Protein 7DGW (pdb70)

Foldseek 3Di:
DDPLVVLLVVLLVLLVVQCVVCVPQVLLVLLSVLLVVLSVLCVVPVDPVLSVLSSQLSVLSNCCVVVVVSVSSVVSNVSSVVSVVVSVVVVVPD

Nearest PDB structures (foldseek):
  7dgw-assembly1_A  TM=1.011E+00  e=2.063E-12  Escherichia coli 'BL21-Gold(DE3)pLysS AG'
  5cwf-assembly3_C  TM=6.884E-01  e=2.438E-01  synthetic construct
  5cwf-assembly4_D  TM=6.836E-01  e=9.132E-01  synthetic construct
  2qgs-assembly1_A  TM=3.970E-01  e=4.064E+00  Staphylococcus epidermidis ATCC 12228

Structure (mmCIF, N/CA/C/O backbone):
data_7DGW
#
_entry.id   7DGW
#
_cell.length_a   46.526
_cell.length_b   53.801
_cell.length_c   30.549
_cell.angle_alpha   90.000
_cell.angle_beta   90.000
_cell.angle_gamma   90.000
#
_symmetry.space_group_name_H-M   'P 21 21 2'
#
loop_
_entity.id
_entity.type
_entity.pdbx_description
1 polymer 'de novo designed protein H4A2S'
2 non-polymer '4-(2-HYDROXYETHYL)-1-PIPERAZINE ETHANESULFONIC ACID'
3 water water
#
loop_
_atom_site.group_PDB
_atom_site.id
_atom_site.type_symbol
_atom_site.label_atom_id
_atom_site.label_alt_id
_atom_site.label_comp_id
_atom_site.label_asym_id
_atom_site.label_entity_id
_atom_site.label_seq_id
_atom_site.pdbx_PDB_ins_code
_atom_site.Cartn_x
_atom_site.Cartn_y
_atom_site.Cartn_z
_atom_site.occupancy
_atom_site.B_iso_or_equiv
_atom_site.auth_seq_id
_atom_site.auth_comp_id
_atom_site.auth_asym_id
_atom_site.auth_atom_id
_atom_site.pdbx_PDB_model_num
ATOM 1 N N . GLY A 1 2 ? 37.273 23.218 38.258 1.00 42.18 2 GLY A N 1
ATOM 2 C CA . GLY A 1 2 ? 37.697 24.517 37.703 1.00 40.21 2 GLY A CA 1
ATOM 3 C C . GLY A 1 2 ? 36.859 24.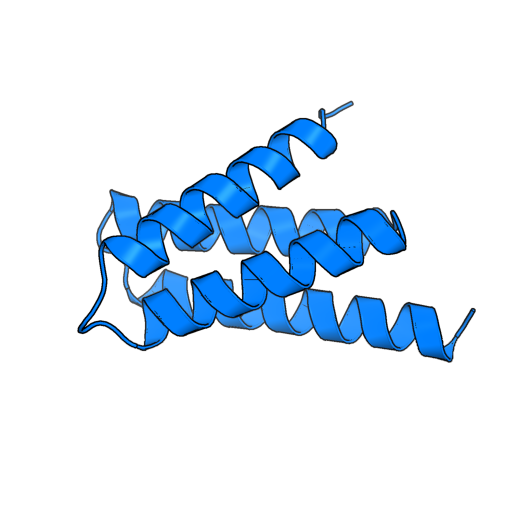883 36.502 1.00 51.49 2 GLY A C 1
ATOM 4 O O . GLY A 1 2 ? 36.722 26.083 36.194 1.00 60.69 2 GLY A O 1
ATOM 5 N N . GLU A 1 3 ? 36.409 23.857 35.794 1.00 47.45 3 GLU A N 1
ATOM 6 C CA . GLU A 1 3 ? 35.423 24.085 34.725 1.00 44.26 3 GLU A CA 1
ATOM 7 C C . GLU A 1 3 ? 34.175 23.378 35.237 1.00 42.79 3 GLU A C 1
ATOM 8 O O . GLU A 1 3 ? 34.254 22.340 35.918 1.00 46.57 3 GLU A O 1
ATOM 14 N N . ASP A 1 4 ? 33.094 24.079 35.048 1.00 38.61 4 ASP A N 1
ATOM 15 C CA . ASP A 1 4 ? 31.751 23.593 35.345 1.00 26.00 4 ASP A CA 1
ATOM 16 C C . ASP A 1 4 ? 31.492 22.432 34.388 1.00 23.58 4 ASP A C 1
ATOM 17 O O . ASP A 1 4 ? 30.952 22.634 33.328 1.00 19.44 4 ASP A O 1
ATOM 22 N N . TYR A 1 5 ? 31.943 21.259 34.772 1.00 18.81 5 TYR A N 1
ATOM 23 C CA . TYR A 1 5 ? 31.706 20.055 33.982 1.00 20.29 5 TYR A CA 1
ATOM 24 C C . TYR A 1 5 ? 30.218 19.789 33.810 1.00 17.61 5 TYR A C 1
ATOM 25 O O . TYR A 1 5 ? 29.781 19.345 32.744 1.00 17.90 5 TYR A O 1
ATOM 34 N N . LEU A 1 6 ? 29.422 20.038 34.847 1.00 17.95 6 LEU A N 1
ATOM 35 C CA . LEU A 1 6 ? 27.982 19.833 34.709 1.00 19.38 6 LEU A CA 1
ATOM 36 C C . LEU A 1 6 ? 27.396 20.751 33.642 1.00 19.53 6 LEU A C 1
ATOM 37 O O . LEU A 1 6 ? 26.523 20.338 32.870 1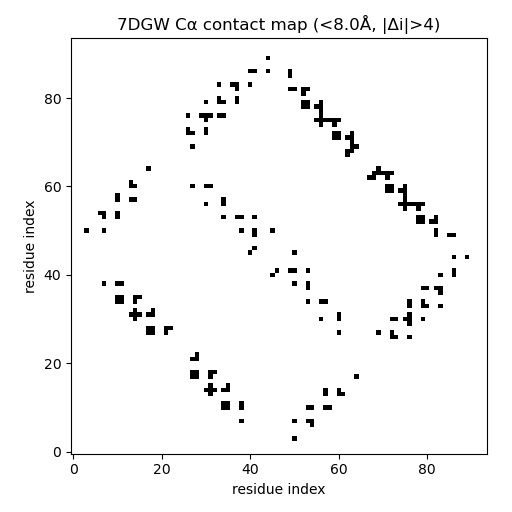.00 19.14 6 LEU A O 1
ATOM 42 N N . LYS A 1 7 ? 27.888 21.992 33.565 1.00 17.80 7 LYS A N 1
ATOM 43 C CA . LYS A 1 7 ? 27.466 22.894 32.493 1.00 19.47 7 LYS A CA 1
ATOM 44 C C . LYS A 1 7 ? 27.879 22.355 31.128 1.00 18.98 7 LYS A C 1
ATOM 45 O O . LYS A 1 7 ? 27.103 22.406 30.165 1.00 20.06 7 LYS A O 1
ATOM 51 N N . LEU A 1 8 ? 29.101 21.832 31.022 1.00 18.76 8 LEU A N 1
ATOM 52 C CA . LEU A 1 8 ? 29.567 21.316 29.738 1.00 16.52 8 LEU A CA 1
ATOM 53 C C . LEU A 1 8 ? 28.757 20.102 29.304 1.00 17.18 8 LEU A C 1
ATOM 54 O O . LEU A 1 8 ? 28.475 19.929 28.112 1.00 16.69 8 LEU A O 1
ATOM 59 N N . LEU A 1 9 ? 28.360 19.255 30.262 1.00 15.29 9 LEU A N 1
ATOM 60 C CA . LEU A 1 9 ? 27.558 18.086 29.924 1.00 16.08 9 LEU A CA 1
ATOM 61 C C . LEU A 1 9 ? 26.151 18.494 29.505 1.00 17.58 9 LEU A C 1
ATOM 62 O O . LEU A 1 9 ? 25.576 17.901 28.581 1.00 17.14 9 LEU A O 1
ATOM 67 N N . GLU A 1 10 ? 25.590 19.520 30.155 1.00 16.33 10 GLU A N 1
ATOM 68 C CA . GLU A 1 10 ? 24.309 20.064 29.725 1.00 17.46 10 GLU A CA 1
ATOM 69 C C . GLU A 1 10 ? 24.392 20.568 28.292 1.00 16.72 10 GLU A C 1
ATOM 70 O O . GLU A 1 10 ? 23.490 20.320 27.485 1.00 18.61 10 GLU A O 1
ATOM 76 N N . GLU A 1 11 ? 25.474 21.264 27.954 1.00 17.66 11 GLU A N 1
ATOM 77 C CA . GLU A 1 11 ? 25.636 21.732 26.582 1.00 19.53 11 GLU A CA 1
ATOM 78 C C . GLU A 1 11 ? 25.891 20.582 25.618 1.00 17.34 11 GLU A C 1
ATOM 79 O O . GLU A 1 11 ? 25.559 20.694 24.431 1.00 18.51 11 GLU A O 1
ATOM 85 N N . ALA A 1 12 ? 26.506 19.491 26.083 1.00 17.81 12 ALA A N 1
ATOM 86 C CA . ALA A 1 12 ? 26.700 18.325 25.224 1.00 16.61 12 ALA A CA 1
ATOM 87 C C . ALA A 1 12 ? 25.363 17.708 24.834 1.00 18.74 12 ALA A C 1
ATOM 88 O O . ALA A 1 12 ? 25.142 17.353 23.670 1.00 16.81 12 ALA A O 1
ATOM 90 N N . LEU A 1 13 ? 24.456 17.569 25.797 1.00 17.68 13 LEU A N 1
ATOM 91 C CA . LEU A 1 13 ? 23.109 17.118 25.474 1.00 18.59 13 LEU A CA 1
ATOM 92 C C . LEU A 1 13 ? 22.430 18.090 24.522 1.00 17.37 13 LEU A C 1
ATOM 93 O O . LEU A 1 13 ? 21.725 17.670 23.596 1.00 18.02 13 LEU A O 1
ATOM 98 N N . LYS A 1 14 ? 22.650 19.393 24.715 1.00 16.81 14 LYS A N 1
ATOM 99 C CA . LYS A 1 14 ? 21.973 20.394 23.896 1.00 19.16 14 LYS A CA 1
ATOM 100 C C . LYS A 1 14 ? 22.390 20.285 22.437 1.00 16.79 14 LYS A C 1
ATOM 101 O O . LYS A 1 14 ? 21.540 20.251 21.538 1.00 17.65 14 LYS A O 1
ATOM 103 N N . ILE A 1 15 ? 23.692 20.218 22.174 1.00 18.55 15 ILE A N 1
ATOM 104 C CA . ILE A 1 15 ? 24.130 20.115 20.783 1.00 17.68 15 ILE A CA 1
ATOM 105 C C . ILE A 1 15 ? 23.714 18.781 20.182 1.00 18.83 15 ILE A C 1
ATOM 106 O O . ILE A 1 15 ? 23.301 18.717 19.018 1.00 17.06 15 ILE A O 1
ATOM 111 N N . ALA A 1 16 ? 23.779 17.705 20.963 1.00 16.08 16 ALA A N 1
ATOM 112 C CA . ALA A 1 16 ? 23.439 16.390 20.436 1.00 16.32 16 ALA A CA 1
ATOM 113 C C . ALA A 1 16 ? 21.974 16.327 20.040 1.00 17.40 16 ALA A C 1
ATOM 114 O O . ALA A 1 16 ? 21.633 15.834 18.957 1.00 16.84 16 ALA A O 1
ATOM 116 N N . ARG A 1 17 ? 21.091 16.834 20.898 1.00 17.93 17 ARG A N 1
ATOM 117 C CA . ARG A 1 17 ? 19.673 16.792 20.578 1.00 19.74 17 ARG A CA 1
ATOM 118 C C . ARG A 1 17 ? 19.320 17.751 19.449 1.00 16.75 17 ARG A C 1
ATOM 119 O O . ARG A 1 17 ? 18.436 17.448 18.638 1.00 19.54 17 ARG A O 1
ATOM 127 N N . GLU A 1 18 ? 20.010 18.891 19.357 1.00 17.39 18 GLU A N 1
ATOM 128 C CA . GLU A 1 18 ? 19.816 19.767 18.204 1.00 21.22 18 GLU A CA 1
ATOM 129 C C . GLU A 1 18 ? 20.222 19.072 16.910 1.00 17.57 18 GLU A C 1
ATOM 130 O O . GLU A 1 18 ? 19.502 19.143 15.906 1.00 16.79 18 GLU A O 1
ATOM 136 N N . VAL A 1 19 ? 21.357 18.375 16.920 1.00 16.47 19 VAL A N 1
ATOM 137 C CA . VAL A 1 19 ? 21.822 17.686 15.721 1.00 15.05 19 VAL A CA 1
ATOM 138 C C . VAL A 1 19 ? 20.846 16.592 15.318 1.00 16.90 19 VAL A C 1
ATOM 139 O O . VAL A 1 19 ? 20.525 16.440 14.139 1.00 16.67 19 VAL A O 1
ATOM 143 N N . LEU A 1 20 ? 20.326 15.835 16.288 1.00 15.80 20 LEU A N 1
ATOM 144 C CA . LEU A 1 20 ? 19.371 14.788 15.959 1.00 19.13 20 LEU A CA 1
ATOM 145 C C . LEU A 1 20 ? 18.192 15.370 15.213 1.00 21.64 20 LEU A C 1
ATOM 146 O O . LEU A 1 20 ? 17.718 14.794 14.225 1.00 26.51 20 LEU A O 1
ATOM 151 N N . GLU A 1 21 ? 17.723 16.520 15.647 1.00 17.92 21 GLU A N 1
ATOM 152 C CA . GLU A 1 21 ? 16.539 17.142 15.015 1.00 21.12 21 GLU A CA 1
ATOM 153 C C . GLU A 1 21 ? 16.896 17.797 13.676 1.00 17.35 21 GLU A C 1
ATOM 154 O O . GLU A 1 21 ? 16.082 17.750 12.779 1.00 20.31 21 GLU A O 1
ATOM 156 N N . ASN A 1 22 ? 18.107 18.324 13.541 1.00 17.26 22 ASN A N 1
ATOM 157 C CA . ASN A 1 22 ? 18.470 19.122 12.345 1.00 18.32 22 ASN A CA 1
ATOM 158 C C . ASN A 1 22 ? 19.143 18.318 11.233 1.00 16.27 22 ASN A C 1
ATOM 159 O O . ASN A 1 22 ? 19.261 18.856 10.155 1.00 17.92 22 ASN A O 1
ATOM 164 N N . TYR A 1 23 ? 19.496 17.053 11.455 1.00 14.30 23 TYR A N 1
ATOM 165 C CA . TYR A 1 23 ? 20.215 16.270 10.415 1.00 13.23 23 TYR A CA 1
ATOM 166 C C . TYR A 1 23 ? 19.508 14.954 10.129 1.00 14.78 23 TYR A C 1
ATOM 167 O O . TYR A 1 23 ? 20.119 13.920 10.199 1.00 15.21 23 TYR A O 1
ATOM 176 N N . PRO A 1 24 ? 18.230 14.967 9.684 1.00 14.36 24 PRO A N 1
ATOM 177 C CA . PRO A 1 24 ? 17.510 13.741 9.425 1.00 14.66 24 PRO A CA 1
ATOM 178 C C . PRO A 1 24 ? 18.095 12.861 8.307 1.00 16.86 24 PRO A C 1
ATOM 179 O O . PRO A 1 24 ? 17.875 11.703 8.352 1.00 18.46 24 PRO A O 1
ATOM 183 N N . LEU A 1 25 ? 18.815 13.463 7.357 1.00 15.05 25 LEU A N 1
ATOM 184 C CA . LEU A 1 25 ? 19.376 12.697 6.221 1.00 14.94 25 LEU A CA 1
ATOM 185 C C . LEU A 1 25 ? 20.905 12.635 6.303 1.00 16.13 25 LEU A C 1
ATOM 186 O O . LEU A 1 25 ? 21.510 12.372 5.306 1.00 16.73 25 LEU A O 1
ATOM 191 N N . THR A 1 26 ? 21.480 12.841 7.485 1.00 15.54 26 THR A N 1
ATOM 192 C CA . THR A 1 26 ? 22.957 12.762 7.623 1.00 15.94 26 THR A CA 1
ATOM 193 C C . THR A 1 26 ? 23.297 11.762 8.730 1.00 13.93 26 THR A C 1
ATOM 194 O O . THR A 1 26 ? 23.543 12.189 9.850 1.00 14.28 26 THR A O 1
ATOM 198 N N . PRO A 1 27 ? 23.305 10.456 8.435 1.00 13.88 27 PRO A N 1
ATOM 199 C CA . PRO A 1 27 ? 23.532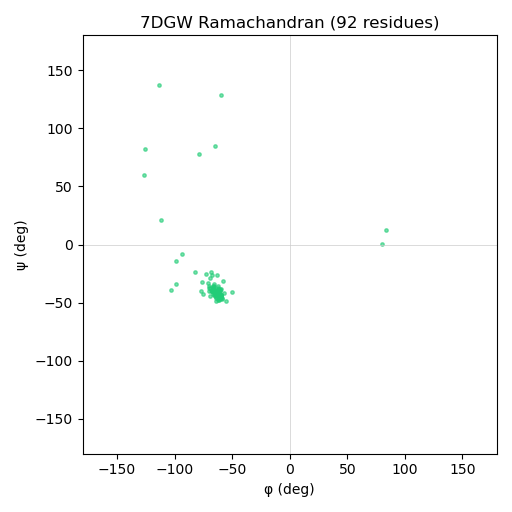 9.436 9.442 1.00 17.67 27 PRO A CA 1
ATOM 200 C C . PRO A 1 27 ? 24.750 9.599 10.354 1.00 15.39 27 PRO A C 1
ATOM 201 O O . PRO A 1 27 ? 24.600 9.381 11.511 1.00 15.71 27 PRO A O 1
ATOM 205 N N . VAL A 1 28 ? 25.890 10.014 9.825 1.00 14.52 28 VAL A N 1
ATOM 206 C CA . VAL A 1 28 ? 27.086 10.158 10.704 1.00 13.85 28 VAL A CA 1
ATOM 207 C C . VAL A 1 28 ? 26.836 11.212 11.793 1.00 14.23 28 VAL A C 1
ATOM 208 O O . VAL A 1 28 ? 27.278 11.009 12.899 1.00 14.05 28 VAL A O 1
ATOM 212 N N . MET A 1 29 ? 26.139 12.295 11.483 1.00 15.28 29 MET A N 1
ATOM 213 C CA . MET A 1 29 ? 25.831 13.329 12.495 1.00 15.80 29 MET A CA 1
ATOM 214 C C . MET A 1 29 ? 24.900 12.746 13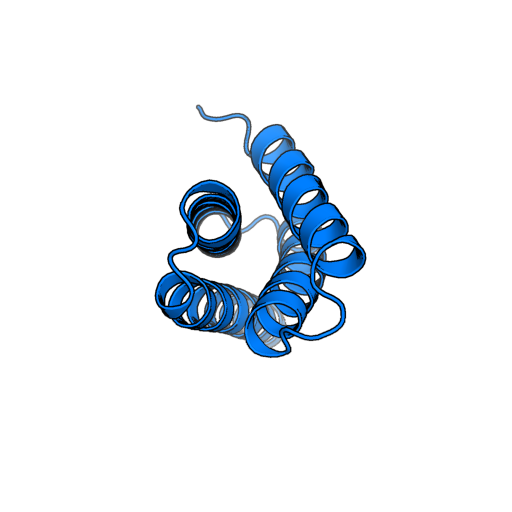.561 1.00 13.28 29 MET A C 1
ATOM 215 O O . MET A 1 29 ? 25.136 13.017 14.721 1.00 14.13 29 MET A O 1
ATOM 220 N N . ARG A 1 30 ? 23.881 11.990 13.154 1.00 13.60 30 ARG A N 1
ATOM 221 C CA . ARG A 1 30 ? 22.913 11.428 14.135 1.00 13.33 30 ARG A CA 1
ATOM 222 C C . ARG A 1 30 ? 23.599 10.357 14.984 1.00 14.84 30 ARG A C 1
ATOM 223 O O . ARG A 1 30 ? 23.328 10.307 16.156 1.00 14.16 30 ARG A O 1
ATOM 231 N N . ALA A 1 31 ? 24.481 9.573 14.388 1.00 15.88 31 ALA A N 1
ATOM 232 C CA . ALA A 1 31 ? 25.196 8.519 15.136 1.00 16.28 31 ALA A CA 1
ATOM 233 C C . ALA A 1 31 ? 26.064 9.175 16.207 1.00 14.86 31 ALA A C 1
ATOM 234 O O . ALA A 1 31 ? 26.074 8.688 17.323 1.00 14.92 31 ALA A O 1
ATOM 236 N N . ALA A 1 32 ? 26.759 10.242 15.840 1.00 13.52 32 ALA A N 1
ATOM 237 C CA . ALA A 1 32 ? 27.595 10.976 16.813 1.00 12.91 32 ALA A CA 1
ATOM 238 C C . ALA A 1 32 ? 26.707 11.520 17.936 1.00 12.81 32 ALA A C 1
ATOM 239 O O . ALA A 1 32 ? 27.034 11.322 19.082 1.00 13.34 32 ALA A O 1
ATOM 241 N N . ALA A 1 33 ? 25.602 12.144 17.579 1.00 13.00 33 ALA A N 1
ATOM 242 C CA . ALA A 1 33 ? 24.688 12.710 18.587 1.00 13.29 33 ALA A CA 1
ATOM 243 C C . ALA A 1 33 ? 24.170 11.622 19.545 1.00 15.85 33 ALA A C 1
A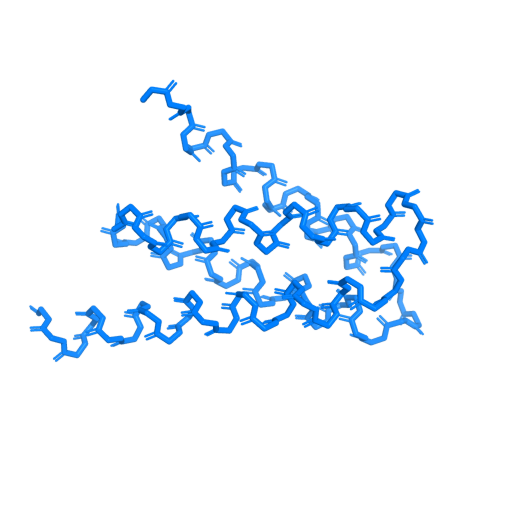TOM 244 O O . ALA A 1 33 ? 24.193 11.863 20.723 1.00 14.82 33 ALA A O 1
ATOM 246 N N . ARG A 1 34 ? 23.724 10.472 19.046 1.00 14.34 34 ARG A N 1
ATOM 247 C CA . ARG A 1 34 ? 23.187 9.391 19.922 1.00 16.74 34 ARG A CA 1
ATOM 248 C C . ARG A 1 34 ? 24.279 8.859 20.850 1.00 14.72 34 ARG A C 1
ATOM 249 O O . ARG A 1 34 ? 23.982 8.589 21.998 1.00 14.57 34 ARG A O 1
ATOM 257 N N . ALA A 1 35 ? 25.490 8.716 20.341 1.00 14.34 35 ALA A N 1
ATOM 258 C CA . ALA A 1 35 ? 26.594 8.215 21.178 1.00 15.43 35 ALA A CA 1
ATOM 259 C C . ALA A 1 35 ? 26.908 9.236 22.274 1.00 14.59 35 ALA A C 1
ATOM 260 O O . ALA A 1 35 ? 27.135 8.813 23.394 1.00 14.29 35 ALA A O 1
ATOM 262 N N . ILE A 1 36 ? 26.883 10.521 21.952 1.00 12.79 36 ILE A N 1
ATOM 263 C CA . ILE A 1 36 ? 27.139 11.590 22.963 1.00 15.46 36 ILE A CA 1
ATOM 264 C C . ILE A 1 36 ? 26.049 11.559 24.042 1.00 13.88 36 ILE A C 1
ATOM 265 O O . ILE A 1 36 ? 26.374 11.645 25.204 1.00 15.61 36 ILE A O 1
ATOM 270 N N . ILE A 1 37 ? 24.796 11.379 23.655 1.00 13.99 37 ILE A N 1
ATOM 271 C CA . ILE A 1 37 ? 23.719 11.390 24.682 1.00 15.66 37 ILE A CA 1
ATOM 272 C C . ILE A 1 37 ? 23.910 10.203 25.632 1.00 15.95 37 ILE A C 1
ATOM 273 O O . ILE A 1 37 ? 23.774 10.405 26.835 1.00 15.52 37 ILE A O 1
ATOM 278 N N . GLU A 1 38 ? 24.257 9.037 25.111 1.00 15.10 38 GLU A N 1
ATOM 279 C CA . GLU A 1 38 ? 24.472 7.862 25.984 1.00 15.45 38 GLU A CA 1
ATOM 280 C C . GLU A 1 38 ? 25.716 8.108 26.847 1.00 14.10 38 GLU A C 1
ATOM 281 O O . GLU A 1 38 ? 25.702 7.760 28.002 1.00 16.00 38 GLU A O 1
ATOM 287 N N . ALA A 1 39 ? 26.750 8.700 26.277 1.00 14.60 39 ALA A N 1
ATOM 288 C CA . ALA A 1 39 ? 27.996 8.958 27.030 1.00 14.16 39 ALA A CA 1
ATOM 289 C C . ALA A 1 39 ? 27.769 9.976 28.155 1.00 15.78 39 ALA A C 1
ATOM 290 O O . ALA A 1 39 ? 28.379 9.824 29.171 1.00 13.57 39 ALA A O 1
ATOM 292 N N . VAL A 1 40 ? 26.900 10.952 27.957 1.00 14.24 40 VAL A N 1
ATOM 293 C CA . VAL A 1 40 ? 26.593 11.945 29.031 1.00 14.33 40 VAL A CA 1
ATOM 294 C C . VAL A 1 40 ? 25.926 11.209 30.190 1.00 14.81 40 VAL A C 1
ATOM 295 O O . VAL A 1 40 ? 26.240 11.509 31.307 1.00 14.88 40 VAL A O 1
ATOM 299 N N . LYS A 1 41 ? 25.032 10.275 29.886 1.00 13.85 41 LYS A N 1
ATOM 300 C CA . LYS A 1 41 ? 24.372 9.472 30.945 1.00 14.74 41 LYS A CA 1
ATOM 301 C C . LYS A 1 41 ? 25.447 8.717 31.732 1.00 12.90 41 LYS A C 1
ATOM 302 O O . LYS A 1 41 ? 25.387 8.696 32.934 1.00 14.97 41 LYS A O 1
ATOM 308 N N . MET A 1 42 ? 26.424 8.133 31.049 1.00 14.74 42 MET A N 1
ATOM 309 C CA . MET A 1 42 ? 27.507 7.402 31.750 1.00 16.74 42 MET A CA 1
ATOM 310 C C . MET A 1 42 ? 28.367 8.373 32.575 1.00 15.04 42 MET A C 1
ATOM 311 O O . MET A 1 42 ? 28.707 8.044 33.706 1.00 15.92 42 MET A O 1
ATOM 316 N N . ALA A 1 43 ? 28.666 9.546 32.037 1.00 13.38 43 ALA A N 1
ATOM 317 C CA . ALA A 1 43 ? 29.464 10.538 32.772 1.00 15.36 43 ALA A CA 1
ATOM 318 C C . ALA A 1 43 ? 28.751 10.913 34.076 1.00 13.47 43 ALA A C 1
ATOM 319 O O . ALA A 1 43 ? 29.397 10.983 35.108 1.00 14.17 43 ALA A O 1
ATOM 321 N N . LYS A 1 44 ? 27.447 11.120 34.023 1.00 13.37 44 LYS A N 1
ATOM 322 C CA . LYS A 1 44 ? 26.687 11.500 35.232 1.00 14.28 44 LYS A CA 1
ATOM 323 C C . LYS A 1 44 ? 26.538 10.311 36.181 1.00 13.38 44 LYS A C 1
ATOM 324 O O . LYS A 1 44 ? 26.355 10.545 37.357 1.00 16.54 44 LYS A O 1
ATOM 330 N N . LYS A 1 45 ? 26.601 9.095 35.670 1.00 15.72 45 LYS A N 1
ATOM 331 C CA . LYS A 1 45 ? 26.475 7.906 36.535 1.00 15.27 45 LYS A CA 1
ATOM 332 C C . LYS A 1 45 ? 27.771 7.688 37.321 1.00 18.78 45 LYS A C 1
ATOM 333 O O . LYS A 1 45 ? 27.683 7.442 38.496 1.00 17.55 45 LYS A O 1
ATOM 339 N N . TYR A 1 46 ? 28.917 7.841 36.670 1.00 17.83 46 TYR A N 1
ATOM 340 C CA . TYR A 1 46 ? 30.219 7.474 37.285 1.00 17.66 46 TYR A CA 1
ATOM 341 C C . TYR A 1 46 ? 31.012 8.687 37.777 1.00 20.49 46 TYR A C 1
ATOM 342 O O . TYR A 1 46 ? 31.663 8.559 38.792 1.00 18.25 46 TYR A O 1
ATOM 351 N N . GLY A 1 47 ? 31.003 9.797 37.050 1.00 17.44 47 GLY A N 1
ATOM 352 C CA . GLY A 1 47 ? 31.713 11.015 37.472 1.00 16.82 47 GLY A CA 1
ATOM 353 C C . GLY A 1 47 ? 33.212 11.023 37.193 1.00 18.25 47 GLY A C 1
ATOM 354 O O . GLY A 1 47 ? 33.807 11.998 37.513 1.00 21.23 47 GLY A O 1
ATOM 355 N N . ASP A 1 48 ? 33.765 9.980 36.595 1.00 16.89 48 ASP A N 1
ATOM 356 C CA . ASP A 1 48 ? 35.225 9.925 36.310 1.00 17.83 48 ASP A CA 1
ATOM 357 C C . ASP A 1 48 ? 35.629 11.094 35.406 1.00 17.23 48 ASP A C 1
ATOM 358 O O . ASP A 1 48 ? 35.039 11.260 34.372 1.00 17.23 48 ASP A O 1
ATOM 363 N N . GLU A 1 49 ? 36.655 11.836 35.794 1.00 18.46 49 GLU A N 1
ATOM 364 C CA . GLU A 1 49 ? 37.058 13.034 35.029 1.00 18.02 49 GLU A CA 1
ATOM 365 C C . GLU A 1 49 ? 37.453 12.689 33.589 1.00 16.23 49 GLU A C 1
ATOM 366 O O . GLU A 1 49 ? 37.114 13.455 32.732 1.00 16.78 49 GLU A O 1
ATOM 372 N N . GLU A 1 50 ? 38.136 11.569 33.369 1.00 16.82 50 GLU A N 1
ATOM 373 C CA . GLU A 1 50 ? 38.569 11.234 31.984 1.00 14.69 50 GLU A CA 1
ATOM 374 C C . GLU A 1 50 ? 37.347 10.947 31.107 1.00 15.41 50 GLU A C 1
ATOM 375 O O . GLU A 1 50 ? 37.350 11.328 29.958 1.00 17.73 50 GLU A O 1
ATOM 381 N N . LEU A 1 51 ? 36.367 10.248 31.664 1.00 16.68 51 LEU A N 1
ATOM 382 C CA . LEU A 1 51 ? 35.111 9.924 30.951 1.00 17.01 51 LEU A CA 1
ATOM 383 C C . LEU A 1 51 ? 34.433 11.239 30.583 1.00 15.85 51 LEU A C 1
ATOM 384 O O . LEU A 1 51 ? 34.032 11.394 29.457 1.00 15.68 51 LEU A O 1
ATOM 389 N N . ILE A 1 52 ? 34.347 12.153 31.538 1.00 15.72 52 ILE A N 1
ATOM 390 C CA . ILE A 1 52 ? 33.705 13.470 31.290 1.00 15.67 52 ILE A CA 1
ATOM 391 C C . ILE A 1 52 ? 34.442 14.207 30.159 1.00 15.15 52 ILE A C 1
ATOM 392 O O . ILE A 1 52 ? 33.800 14.714 29.275 1.00 14.70 52 ILE A O 1
ATOM 397 N N . LYS A 1 53 ? 35.765 14.216 30.205 1.00 15.13 53 LYS A N 1
ATOM 398 C CA . LYS A 1 53 ? 36.574 14.925 29.187 1.00 15.90 53 LYS A CA 1
ATOM 399 C C . LYS A 1 53 ? 36.347 14.327 27.799 1.00 13.42 53 LYS A C 1
ATOM 400 O O . LYS A 1 53 ? 36.310 15.076 26.865 1.00 15.46 53 LYS A O 1
ATOM 406 N N . LEU A 1 54 ? 36.226 13.015 27.701 1.00 14.30 54 LEU A N 1
ATOM 407 C CA . LEU A 1 54 ? 35.980 12.362 26.396 1.00 13.49 54 LEU A CA 1
ATOM 408 C C . LEU A 1 54 ? 34.628 12.810 25.828 1.00 15.17 54 LEU A C 1
ATOM 409 O O . LEU A 1 54 ? 34.551 13.096 24.665 1.00 15.77 54 LEU A O 1
ATOM 414 N N . VAL A 1 55 ? 33.626 12.918 26.685 1.00 15.17 55 VAL A N 1
ATOM 415 C CA . VAL A 1 55 ? 32.266 13.331 26.241 1.00 15.40 55 VAL A CA 1
ATOM 416 C C . VAL A 1 55 ? 32.296 14.801 25.814 1.00 14.32 55 VAL A C 1
ATOM 417 O O . VAL A 1 55 ? 31.717 15.117 24.799 1.00 14.54 55 VAL A O 1
ATOM 421 N N . VAL A 1 56 ? 32.947 15.646 26.600 1.00 15.12 56 VAL A N 1
ATOM 422 C CA . VAL A 1 56 ? 33.022 17.098 26.282 1.00 15.29 56 VAL A CA 1
ATOM 423 C C . VAL A 1 56 ? 33.732 17.284 24.934 1.00 15.57 56 VAL A C 1
ATOM 424 O O . VAL A 1 56 ? 33.259 18.068 24.156 1.00 15.98 56 VAL A O 1
ATOM 428 N N . GLU A 1 57 ? 34.814 16.545 24.700 1.00 14.76 57 GLU A N 1
ATOM 429 C CA . GLU A 1 57 ? 35.548 16.654 23.415 1.00 12.74 57 GLU A CA 1
ATOM 430 C C . GLU A 1 57 ? 34.653 16.135 22.281 1.00 15.45 57 GLU A C 1
ATOM 431 O O . GLU A 1 57 ? 34.616 16.776 21.247 1.00 13.94 57 GLU A O 1
ATOM 437 N N . ALA A 1 58 ? 33.962 15.020 22.499 1.00 13.08 58 ALA A N 1
ATOM 438 C CA . ALA A 1 58 ? 33.038 14.513 21.461 1.00 13.94 58 ALA A CA 1
ATOM 439 C C . ALA A 1 58 ? 32.029 15.614 21.096 1.00 13.05 58 ALA A C 1
ATOM 440 O O . ALA A 1 58 ? 31.803 15.856 19.931 1.00 14.02 58 ALA A O 1
ATOM 442 N N . ALA A 1 59 ? 31.423 16.234 22.103 1.00 13.72 59 ALA A N 1
ATOM 443 C CA . ALA A 1 59 ? 30.442 17.309 21.865 1.00 15.49 59 ALA A CA 1
ATOM 444 C C . ALA A 1 59 ? 31.093 18.507 21.168 1.00 14.91 59 ALA A C 1
ATOM 445 O O . ALA A 1 59 ? 30.464 19.082 20.332 1.00 15.77 59 ALA A O 1
ATOM 447 N N . ARG A 1 60 ? 32.325 18.864 21.523 1.00 14.47 60 ARG A N 1
ATOM 448 C CA . ARG A 1 60 ? 33.009 20.014 20.882 1.00 15.38 60 ARG A CA 1
ATOM 449 C C . ARG A 1 60 ? 33.178 19.724 19.388 1.00 15.40 60 ARG A C 1
ATOM 450 O O . ARG A 1 60 ? 32.940 20.602 18.580 1.00 16.79 60 ARG A O 1
ATOM 458 N N . LEU A 1 61 ? 33.583 18.502 19.080 1.00 15.00 61 LEU A N 1
ATOM 459 C CA . LEU A 1 61 ? 33.772 18.068 17.679 1.00 13.90 61 LEU A CA 1
ATOM 460 C C . LEU A 1 61 ? 32.428 18.123 16.931 1.00 13.87 61 LEU A C 1
ATOM 461 O O . LEU A 1 61 ? 32.378 18.638 15.856 1.00 14.86 61 LEU A O 1
ATOM 466 N N . LEU A 1 62 ? 31.368 17.585 17.519 1.00 14.08 62 LEU A N 1
ATOM 467 C CA . LEU A 1 62 ? 30.060 17.584 16.817 1.00 12.97 62 LEU A CA 1
ATOM 468 C C . LEU A 1 62 ? 29.567 19.020 16.654 1.00 14.09 62 LEU A C 1
ATOM 469 O O . LEU A 1 62 ? 29.031 19.338 15.628 1.00 14.23 62 LEU A O 1
ATOM 474 N N . ARG A 1 63 ? 29.776 19.852 17.663 1.00 16.62 63 ARG A N 1
ATOM 475 C CA . ARG A 1 63 ? 29.346 21.265 17.589 1.00 16.15 63 ARG A CA 1
ATOM 476 C C . ARG A 1 63 ? 30.052 21.933 16.413 1.00 17.29 63 ARG A C 1
ATOM 477 O O . ARG A 1 63 ? 29.412 22.614 15.670 1.00 19.14 63 ARG A O 1
ATOM 485 N N . GLN A 1 64 ? 31.345 21.700 16.273 1.00 18.71 64 GLN A N 1
ATOM 486 C CA . GLN A 1 64 ? 32.094 22.308 15.148 1.00 18.00 64 GLN A CA 1
ATOM 487 C C . GLN A 1 64 ? 31.608 21.729 13.810 1.00 19.57 64 GLN A C 1
ATOM 488 O O . GLN A 1 64 ? 31.549 22.451 12.858 1.00 19.44 64 GLN A O 1
ATOM 494 N N . ALA A 1 65 ? 31.310 20.436 13.763 1.00 18.60 65 ALA A N 1
ATOM 495 C CA . ALA A 1 65 ? 30.780 19.820 12.526 1.00 17.37 65 ALA A CA 1
ATOM 496 C C . ALA A 1 65 ? 29.486 20.543 12.136 1.00 19.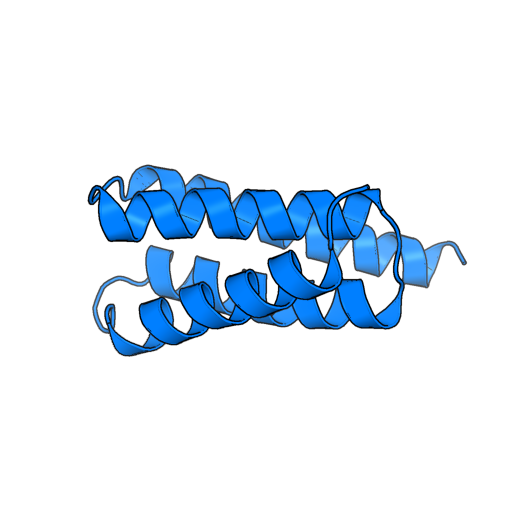43 65 ALA A C 1
ATOM 497 O O . ALA A 1 65 ? 29.337 20.873 11.007 1.00 19.14 65 ALA A O 1
ATOM 499 N N . ALA A 1 66 ? 28.596 20.767 13.090 1.00 17.94 66 ALA A N 1
ATOM 500 C CA . ALA A 1 66 ? 27.306 21.424 12.808 1.00 18.40 66 ALA A CA 1
ATOM 501 C C . ALA A 1 66 ? 27.495 22.906 12.474 1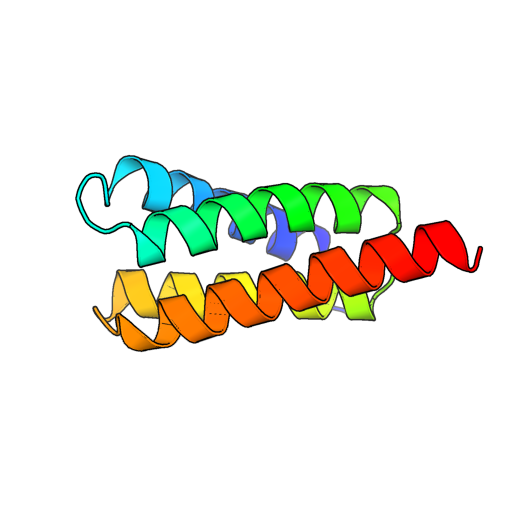.00 23.84 66 ALA A C 1
ATOM 502 O O . ALA A 1 66 ? 26.843 23.374 11.559 1.00 26.56 66 ALA A O 1
ATOM 504 N N . LYS A 1 67 ? 28.383 23.597 13.169 1.00 22.83 67 LYS A N 1
ATOM 505 C CA . LYS A 1 67 ? 28.514 25.053 12.930 1.00 25.70 67 LYS A CA 1
ATOM 506 C C . LYS A 1 67 ? 29.291 25.337 11.648 1.00 24.45 67 LYS A C 1
ATOM 507 O O . LYS A 1 67 ? 28.909 26.244 10.940 1.00 31.16 67 LYS A O 1
ATOM 509 N N . GLN A 1 68 ? 30.340 24.583 11.377 1.00 25.35 68 GLN A N 1
ATOM 510 C CA . GLN A 1 68 ? 31.210 24.854 10.214 1.00 22.95 68 GLN A CA 1
ATOM 511 C C . GLN A 1 68 ? 30.881 23.977 9.012 1.00 22.15 68 GLN A C 1
ATOM 512 O O . GLN A 1 68 ? 31.370 24.281 7.980 1.00 26.28 68 GLN A O 1
ATOM 514 N N . GLY A 1 69 ? 30.104 22.911 9.172 1.00 20.09 69 GLY A N 1
ATOM 515 C CA . GLY A 1 69 ? 29.806 22.001 8.052 1.00 21.41 69 GLY A CA 1
ATOM 516 C C . GLY A 1 69 ? 30.915 20.983 7.878 1.00 23.22 69 GLY A C 1
ATOM 517 O O . GLY A 1 69 ? 30.925 20.350 6.882 1.00 22.51 69 GLY A O 1
ATOM 518 N N . ASP A 1 70 ? 31.813 20.876 8.865 1.00 21.50 70 ASP A N 1
ATOM 519 C CA . ASP A 1 70 ? 32.988 19.967 8.842 1.00 20.29 70 ASP A CA 1
ATOM 520 C C . ASP A 1 70 ? 32.502 18.548 9.177 1.00 22.85 70 ASP A C 1
ATOM 521 O O . ASP A 1 70 ? 32.726 18.049 10.269 1.00 19.45 70 ASP A O 1
ATOM 526 N N . LEU A 1 71 ? 31.907 17.888 8.198 1.00 21.71 71 LEU A N 1
ATOM 527 C CA . LEU A 1 71 ? 31.318 16.543 8.358 1.00 16.58 71 LEU A CA 1
ATOM 528 C C . LEU A 1 71 ? 32.319 15.489 8.842 1.00 17.52 71 LEU A C 1
ATOM 529 O O . LEU A 1 71 ? 31.930 14.620 9.561 1.00 19.26 71 LEU A O 1
ATOM 534 N N . GLU A 1 72 ? 33.595 15.599 8.491 1.00 16.99 72 GLU A N 1
ATOM 535 C CA . GLU A 1 72 ? 34.603 14.606 8.935 1.00 18.02 72 GLU A CA 1
ATOM 536 C C . GLU A 1 72 ? 34.844 14.698 10.456 1.00 19.50 72 GLU A C 1
ATOM 537 O O . GLU A 1 72 ? 35.214 13.711 11.034 1.00 20.63 72 GLU A O 1
ATOM 543 N N . LEU A 1 73 ? 34.572 15.847 11.084 1.00 15.87 73 LEU A N 1
ATOM 544 C CA . LEU A 1 73 ? 34.626 15.976 12.565 1.00 16.33 73 LEU A CA 1
ATOM 545 C C . LEU A 1 73 ? 33.508 15.135 13.198 1.00 16.14 73 LEU A C 1
ATOM 546 O O . LEU A 1 73 ? 33.681 14.756 14.318 1.00 15.90 73 LEU A O 1
ATOM 551 N N . ALA A 1 74 ? 32.391 14.879 12.506 1.00 16.40 74 ALA A N 1
ATOM 552 C CA . ALA A 1 74 ? 31.353 13.972 13.055 1.00 17.02 74 ALA A CA 1
ATOM 553 C C . ALA A 1 74 ? 31.931 12.574 13.281 1.00 16.11 74 ALA A C 1
ATOM 554 O O . ALA A 1 74 ? 31.600 11.953 14.267 1.00 17.14 74 ALA A O 1
ATOM 556 N N . ARG A 1 75 ? 32.766 12.087 12.369 1.00 16.81 75 ARG A N 1
ATOM 557 C CA . ARG A 1 75 ? 33.439 10.788 12.563 1.00 18.28 75 ARG A CA 1
ATOM 558 C C . ARG A 1 75 ? 34.315 10.856 13.817 1.00 15.77 75 ARG A C 1
ATOM 559 O O . ARG A 1 75 ? 34.363 9.906 14.543 1.00 19.40 75 ARG A O 1
ATOM 567 N N . GLN A 1 76 ? 35.022 11.959 14.013 1.00 16.23 76 GLN A N 1
ATOM 568 C CA . GLN A 1 76 ? 35.877 12.093 15.217 1.00 16.41 76 GLN A CA 1
ATOM 569 C C . GLN A 1 76 ? 34.985 12.178 16.463 1.00 14.64 76 GLN A C 1
ATOM 570 O O . GLN A 1 76 ? 35.335 11.619 17.458 1.00 15.31 76 GLN A O 1
ATOM 576 N N . ALA A 1 77 ? 33.872 12.894 16.370 1.00 13.70 77 ALA A N 1
ATOM 577 C CA . ALA A 1 77 ? 32.944 13.020 17.514 1.00 13.65 77 ALA A CA 1
ATOM 578 C C . ALA A 1 77 ? 32.413 11.635 17.902 1.00 14.77 77 ALA A C 1
ATOM 579 O O . ALA A 1 77 ? 32.405 11.309 19.072 1.00 15.70 77 ALA A O 1
ATOM 581 N N . LEU A 1 78 ? 31.994 10.859 16.918 1.00 14.99 78 LEU A N 1
ATOM 582 C CA . LEU A 1 78 ? 31.485 9.490 17.163 1.00 16.53 78 LEU A CA 1
ATOM 583 C C . LEU A 1 78 ? 32.577 8.633 17.824 1.00 17.33 78 LEU A C 1
ATOM 584 O O . LEU A 1 78 ? 32.281 7.926 18.764 1.00 19.09 78 LEU A O 1
ATOM 589 N N . ALA A 1 79 ? 33.814 8.716 17.344 1.00 16.47 79 ALA A N 1
ATOM 590 C CA . ALA A 1 79 ? 34.894 7.891 17.927 1.00 17.00 79 ALA A CA 1
ATOM 591 C C . ALA A 1 79 ? 35.153 8.310 19.382 1.00 17.83 79 ALA A C 1
ATOM 592 O O . ALA A 1 79 ? 35.297 7.439 20.215 1.00 18.75 79 ALA A O 1
ATOM 594 N N . ALA A 1 80 ? 35.171 9.615 19.658 1.00 16.57 80 ALA A N 1
ATOM 595 C CA . ALA A 1 80 ? 35.403 10.090 21.035 1.00 14.50 80 ALA A CA 1
ATOM 596 C C . ALA A 1 80 ? 34.265 9.622 21.952 1.00 14.93 80 ALA A C 1
ATOM 597 O O . ALA A 1 80 ? 34.536 9.231 23.039 1.00 15.84 80 ALA A O 1
ATOM 599 N N . ALA A 1 81 ? 33.028 9.660 21.476 1.00 15.83 81 ALA A N 1
ATOM 600 C CA . ALA A 1 81 ? 31.902 9.238 22.336 1.00 14.66 81 ALA A CA 1
ATOM 601 C C . ALA A 1 81 ? 31.964 7.725 22.538 1.00 17.44 81 ALA A C 1
ATOM 602 O O . ALA A 1 81 ? 31.637 7.265 23.599 1.00 18.59 81 ALA A O 1
ATOM 604 N N . ARG A 1 82 ? 32.386 6.991 21.521 1.00 16.53 82 ARG A N 1
ATOM 605 C CA . ARG A 1 82 ? 32.518 5.523 21.661 1.00 18.74 82 ARG A CA 1
ATOM 606 C C . ARG A 1 82 ? 33.629 5.200 22.661 1.00 18.29 82 ARG A C 1
ATOM 607 O O . ARG A 1 82 ? 33.469 4.267 23.409 1.00 19.49 82 ARG A O 1
ATOM 615 N N . GLN A 1 83 ? 34.700 5.983 22.671 1.00 17.39 83 GLN A N 1
ATOM 616 C CA . GLN A 1 83 ? 35.767 5.781 23.673 1.00 18.02 83 GLN A CA 1
ATOM 617 C C . GLN A 1 83 ? 35.223 6.113 25.067 1.00 19.18 83 GLN A C 1
ATOM 618 O O . GLN A 1 83 ? 35.633 5.489 26.011 1.00 18.57 83 GLN A O 1
ATOM 624 N N . ALA A 1 84 ? 34.354 7.112 25.178 1.00 18.38 84 ALA A N 1
ATOM 625 C CA . ALA A 1 84 ? 33.757 7.446 26.491 1.00 15.84 84 ALA A CA 1
ATOM 626 C C . ALA A 1 84 ? 32.915 6.253 26.964 1.00 16.46 84 ALA A C 1
ATOM 627 O O . ALA A 1 84 ? 33.028 5.869 28.093 1.00 16.94 84 ALA A O 1
ATOM 629 N N . LEU A 1 85 ? 32.104 5.698 26.079 1.00 17.65 85 LEU A N 1
ATOM 630 C CA . LEU A 1 85 ? 31.255 4.539 26.445 1.00 21.35 85 LEU A CA 1
ATOM 631 C C . LEU A 1 85 ? 32.144 3.360 26.850 1.00 23.24 85 LEU 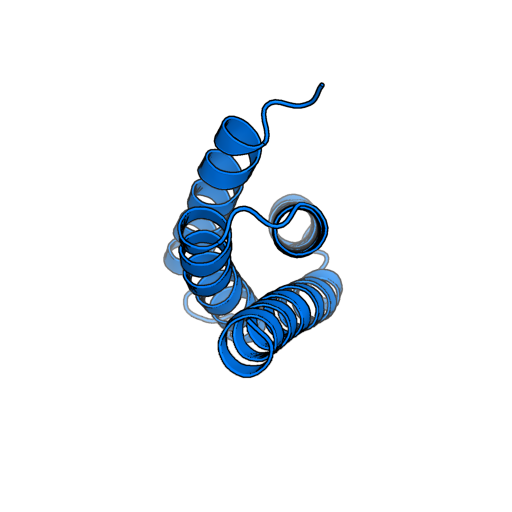A C 1
ATOM 632 O O . LEU A 1 85 ? 31.825 2.712 27.811 1.00 20.96 85 LEU A O 1
ATOM 637 N N . ALA A 1 86 ? 33.228 3.112 26.120 1.00 21.37 86 ALA A N 1
ATOM 638 C CA . ALA A 1 86 ? 34.132 1.992 26.475 1.00 20.45 86 ALA A CA 1
ATOM 639 C C . ALA A 1 86 ? 34.797 2.299 27.815 1.00 22.92 86 ALA A C 1
ATOM 640 O O . ALA A 1 86 ? 34.927 1.405 28.623 1.00 25.71 86 ALA A O 1
ATOM 642 N N . PHE A 1 87 ? 35.156 3.552 28.048 1.00 18.67 87 PHE A N 1
ATOM 643 C CA . PHE A 1 87 ? 35.758 3.919 29.346 1.00 22.69 87 PHE A CA 1
ATOM 644 C C . PHE A 1 87 ? 34.750 3.607 30.455 1.00 21.83 87 PHE A C 1
ATOM 645 O O . PHE A 1 87 ? 35.133 3.031 31.462 1.00 21.09 87 PHE A O 1
ATOM 653 N N . ALA A 1 88 ? 33.495 3.999 30.250 1.00 19.70 88 ALA A N 1
ATOM 654 C CA . ALA A 1 88 ? 32.425 3.753 31.242 1.00 21.04 88 ALA A CA 1
ATOM 655 C C . ALA A 1 88 ? 32.237 2.249 31.471 1.00 22.40 88 ALA A C 1
ATOM 656 O O . ALA A 1 88 ? 32.068 1.860 32.602 1.00 24.64 88 ALA A O 1
ATOM 658 N N . ARG A 1 89 ? 32.293 1.447 30.413 1.00 22.15 89 ARG A N 1
ATOM 659 C CA . ARG A 1 89 ? 32.134 -0.020 30.543 1.00 24.51 89 ARG A CA 1
ATOM 660 C C . ARG A 1 89 ? 33.317 -0.587 31.336 1.00 24.35 89 ARG A C 1
ATOM 661 O O . ARG A 1 89 ? 33.097 -1.488 32.120 1.00 27.22 89 ARG A O 1
ATOM 669 N N . ARG A 1 90 ? 34.508 -0.023 31.162 1.00 25.83 90 ARG A N 1
ATOM 670 C CA . ARG A 1 90 ? 35.709 -0.462 31.912 1.00 26.98 90 ARG A CA 1
ATOM 671 C C . ARG A 1 90 ? 35.551 -0.082 33.380 1.00 22.99 90 ARG A C 1
ATOM 672 O O . ARG A 1 90 ? 35.894 -0.871 34.229 1.00 25.13 90 ARG A O 1
ATOM 680 N N . VAL A 1 91 ? 35.011 1.098 33.662 1.00 24.64 91 VAL A N 1
ATOM 681 C CA . VAL A 1 91 ? 34.780 1.487 35.078 1.00 26.02 91 VAL A CA 1
ATOM 682 C C . VAL A 1 91 ? 33.823 0.464 35.696 1.00 23.22 91 VAL A C 1
ATOM 683 O O . VAL A 1 91 ? 34.100 -0.024 36.775 1.00 25.84 91 VAL A O 1
ATOM 687 N N . ALA A 1 92 ? 32.755 0.124 34.993 1.00 23.32 92 ALA A N 1
ATOM 688 C CA . ALA A 1 92 ? 31.773 -0.860 35.494 1.00 23.78 92 ALA A CA 1
ATOM 689 C C . ALA A 1 92 ? 32.421 -2.241 35.694 1.00 24.81 92 ALA A C 1
ATOM 690 O O . ALA A 1 92 ? 32.044 -2.923 36.635 1.00 26.53 92 ALA A O 1
ATOM 692 N N . GLY A 1 93 ? 33.355 -2.620 34.831 1.00 24.12 93 GLY A N 1
ATOM 693 C CA . GLY A 1 93 ? 34.037 -3.926 34.905 1.00 23.49 93 GLY A CA 1
ATOM 694 C C . GLY A 1 93 ? 35.183 -3.947 35.899 1.00 24.54 93 GLY A C 1
ATOM 695 O O . GLY A 1 93 ? 35.489 -5.025 36.379 1.00 28.82 93 GLY A O 1
ATOM 696 N N . LEU A 1 94 ? 35.762 -2.791 36.225 1.00 24.77 94 LEU A N 1
ATOM 697 C CA . LEU A 1 94 ? 36.946 -2.759 37.129 1.00 26.80 94 LEU A CA 1
ATOM 698 C C . LEU A 1 94 ? 36.554 -2.414 38.564 1.00 25.07 94 LEU A C 1
ATOM 699 O O . LEU A 1 94 ? 37.239 -2.877 39.459 1.00 27.25 94 LEU A O 1
ATOM 704 N N . GLU A 1 95 ? 35.538 -1.575 38.751 1.00 26.94 95 GLU A N 1
ATOM 705 C CA . GLU A 1 95 ? 35.161 -1.133 40.112 1.00 30.74 95 GLU A CA 1
ATOM 706 C C . GLU A 1 95 ? 33.964 -1.945 40.609 1.00 33.53 95 GLU A C 1
ATOM 707 O O . GLU A 1 95 ? 33.739 -1.861 41.790 1.00 36.14 95 GLU A O 1
#

Sequence (94 aa):
GEDYLKLLEEALKIAREVLENYPLTPVMRAAARAIIEAVKMAKKYGDEELIKLVVEAARLLRQAAKQGDLELARQALAAARQALAFARRVAGLE

Radius of gyration: 12.43 Å; Cα contacts (8 Å, |Δi|>4): 121; chains: 1; bounding box: 22×29×34 Å

B-factor: mean 22.76, std 9.26, range [12.74, 62.77]

Secondary structure (DSSP, 8-state):
---HHHHHHHHHHHHHHHHHH-TT-HHHHHHHHHHHHHHHHHHHH--HHHHHHHHHHHHHHHHHHHH--THHHHHHHHHHHHHHHHHHHHHHH-

Solvent-accessible surface area: 5455 Å² total; per-residue (Å²): 131,82,94,41,128,90,64,4,99,70,0,32,40,17,0,131,99,2,52,79,100,61,77,164,37,96,41,3,74,31,0,0,123,12,0,35,77,0,2,133,33,1,121,136,70,45,50,99,100,0,15,107,41,0,32,68,0,2,110,16,0,86,74,2,28,93,63,60,44,91,107,21,0,179,87,0,19,46,10,0,142,97,0,20,40,46,1,171,129,25,61,68,154,122